Protein AF-A0A445L293-F1 (afdb_monomer)

Secondary structure (DSSP, 8-state):
-PPP-----EEEEEEEEEEPPSBTTBTTS--EEEEEEE--BTTTT-B---GGGT-EEEEEEEEEE-TTSSEEEEEE---S----SS-TT-GGGGT-GGGGSSB--EE-----SS-HHHHGGG--B-TTB-EE-

Organism: Glycine soja (NCBI:txid3848)

Solvent-accessible surface area (backbone atoms only — not comparable to full-atom values): 8103 Å² total; per-residue (Å²): 136,82,74,79,77,74,84,68,26,27,38,45,30,41,35,34,53,43,74,52,70,76,42,93,94,26,78,79,65,74,52,61,48,80,46,77,42,76,37,53,25,19,61,68,27,57,36,67,82,37,80,91,31,63,44,33,40,34,44,27,40,76,82,50,58,44,99,85,71,45,61,38,65,48,76,51,77,76,75,95,80,78,70,68,96,62,62,94,80,41,74,64,47,78,79,46,44,60,55,79,37,78,40,48,38,42,64,62,69,100,76,83,76,85,56,66,71,59,60,33,74,69,46,48,70,32,66,71,31,54,66,44,113

Nearest PDB structures (foldseek):
  6l9c-assembly1_X  TM=9.383E-01  e=2.549E-09  Arthrobacter globiformis
  2yx9-assembly1_B  TM=9.301E-01  e=5.616E-09  Arthrobacter globiformis
  2cwt-assembly1_B  TM=9.308E-01  e=6.652E-09  Arthrobacter globiformis
  3kii-assembly1_B  TM=9.133E-01  e=4.482E-09  Arthrobacter globiformis
  7wno-assembly1_X  TM=9.256E-01  e=3.229E-08  Arthrobacter globiformis

Sequence (133 aa):
MFGAEAMVDYFVVEVNIKVEEPGEKNVHNNAFYAEETLLRSELEAMRDCNSLTARHWVVRNTRTCNRTGQLTSYKLVHGSNCLPLAGSEAKFLRRAAFLKHNFWVTTYSRRVGEGLATWVKQNRCLEEINVVL

Structure (mmCIF, N/CA/C/O backbone):
data_AF-A0A445L293-F1
#
_entry.id   AF-A0A445L293-F1
#
loop_
_atom_site.group_PDB
_atom_site.id
_atom_site.type_symbol
_atom_site.label_atom_id
_atom_site.label_alt_id
_atom_site.label_comp_id
_atom_site.label_asym_id
_atom_site.label_entity_id
_atom_site.label_seq_id
_atom_site.pdbx_PDB_ins_code
_atom_site.Cartn_x
_atom_site.Cartn_y
_atom_site.Cartn_z
_atom_site.occupancy
_atom_site.B_iso_or_equiv
_atom_site.auth_seq_id
_atom_site.auth_comp_id
_atom_site.auth_asym_id
_atom_site.auth_atom_id
_atom_site.pdbx_PDB_model_num
ATOM 1 N N . MET A 1 1 ? -29.980 -14.752 21.578 1.00 34.16 1 MET A N 1
ATOM 2 C CA . MET A 1 1 ? -29.284 -13.507 21.959 1.00 34.16 1 MET A CA 1
ATOM 3 C C . MET A 1 1 ? -27.975 -13.490 21.178 1.00 34.16 1 MET A C 1
ATOM 5 O O . MET A 1 1 ? -26.965 -13.965 21.672 1.00 34.16 1 MET A O 1
ATOM 9 N N . PHE A 1 2 ? -28.039 -13.125 19.893 1.00 33.12 2 PHE A N 1
ATOM 10 C CA . PHE A 1 2 ? -26.865 -13.088 19.017 1.00 33.12 2 PHE A CA 1
ATOM 11 C C . PHE A 1 2 ? -26.088 -11.817 19.345 1.00 33.12 2 PHE A C 1
ATOM 13 O O . PHE A 1 2 ? -26.654 -10.726 19.302 1.00 33.12 2 PHE A O 1
ATOM 20 N N . GLY A 1 3 ? -24.845 -11.998 19.789 1.00 36.72 3 GLY A N 1
ATOM 21 C CA . GLY A 1 3 ? -23.960 -10.915 20.186 1.00 36.72 3 GLY A CA 1
ATOM 22 C C . GLY A 1 3 ? -23.775 -9.931 19.041 1.00 36.72 3 GLY A C 1
ATOM 23 O O . GLY A 1 3 ? -23.676 -10.330 17.883 1.00 36.72 3 GLY A O 1
ATOM 24 N N . ALA A 1 4 ? -23.751 -8.647 19.386 1.00 38.03 4 ALA A N 1
ATOM 25 C CA . ALA A 1 4 ? -23.280 -7.607 18.497 1.00 38.03 4 ALA A CA 1
ATOM 26 C C . ALA A 1 4 ? -21.923 -8.043 17.927 1.00 38.03 4 ALA A C 1
ATOM 28 O O . ALA A 1 4 ? -20.976 -8.239 18.692 1.00 38.03 4 ALA A O 1
ATOM 29 N N . GLU A 1 5 ? -21.835 -8.236 16.609 1.00 46.44 5 GLU A N 1
ATOM 30 C CA . GLU A 1 5 ? -20.545 -8.233 15.929 1.00 46.44 5 GLU A CA 1
ATOM 31 C C . GLU A 1 5 ? -19.882 -6.914 16.324 1.00 46.44 5 GLU A C 1
ATOM 33 O O . GLU A 1 5 ? -20.359 -5.835 15.968 1.00 46.44 5 GLU A O 1
ATOM 38 N N . ALA A 1 6 ? -18.845 -6.983 17.159 1.00 48.88 6 ALA A N 1
ATOM 39 C CA . ALA A 1 6 ? -18.012 -5.826 17.411 1.00 48.88 6 ALA A CA 1
ATOM 40 C C . ALA A 1 6 ? -17.510 -5.380 16.039 1.00 48.88 6 ALA A C 1
ATOM 42 O O . ALA A 1 6 ? -16.844 -6.151 15.355 1.00 48.88 6 ALA A O 1
ATOM 43 N N . MET A 1 7 ? -17.908 -4.185 15.613 1.00 55.69 7 MET A N 1
ATOM 44 C CA . MET A 1 7 ? -17.466 -3.586 14.362 1.00 55.69 7 MET A CA 1
ATOM 45 C C . MET A 1 7 ? -15.938 -3.507 14.430 1.00 55.69 7 MET A C 1
ATOM 47 O O . MET A 1 7 ? -15.391 -2.727 15.212 1.00 55.69 7 MET A O 1
ATOM 51 N N . VAL A 1 8 ? -15.255 -4.434 13.751 1.00 65.44 8 VAL A N 1
ATOM 52 C CA . VAL A 1 8 ? -13.797 -4.463 13.734 1.00 65.44 8 VAL A CA 1
ATOM 53 C C . VAL A 1 8 ? -13.367 -3.536 12.620 1.00 65.44 8 VAL A C 1
ATOM 55 O O . VAL A 1 8 ? -13.429 -3.870 11.442 1.00 65.44 8 VAL A O 1
ATOM 58 N N . ASP A 1 9 ? -12.970 -2.346 13.027 1.00 85.81 9 ASP A N 1
ATOM 59 C CA . ASP A 1 9 ? -12.496 -1.321 12.124 1.00 85.81 9 ASP A CA 1
ATOM 60 C C . ASP A 1 9 ? -10.997 -1.520 11.894 1.00 85.81 9 ASP A C 1
ATOM 62 O O . ASP A 1 9 ? -10.246 -1.819 12.837 1.00 85.81 9 ASP A O 1
ATOM 66 N N . TYR A 1 10 ? -10.557 -1.363 10.647 1.00 92.38 10 TYR A N 1
ATOM 67 C CA . TYR A 1 10 ? -9.170 -1.576 10.254 1.00 92.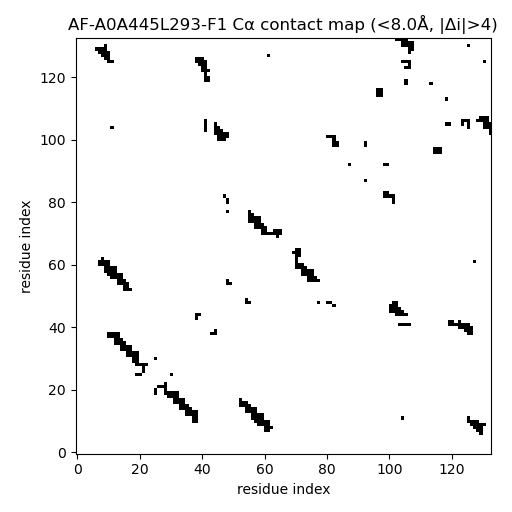38 10 TYR A CA 1
ATOM 68 C C . TYR A 1 10 ? -8.576 -0.346 9.570 1.00 92.38 10 TYR A C 1
ATOM 70 O O . TYR A 1 10 ? -9.280 0.462 8.969 1.00 92.38 10 TYR A O 1
ATOM 78 N N . PHE A 1 11 ? -7.250 -0.262 9.621 1.00 93.62 11 PHE A N 1
ATOM 79 C CA . PHE A 1 11 ? -6.437 0.617 8.791 1.00 93.62 11 PHE A CA 1
ATOM 80 C C . PHE A 1 11 ? -5.574 -0.208 7.851 1.00 93.62 11 PHE A C 1
ATOM 82 O O . PHE A 1 11 ? -5.067 -1.264 8.242 1.00 93.62 11 PHE A O 1
ATOM 89 N N . VAL A 1 12 ? -5.325 0.313 6.652 1.00 96.88 12 VAL A N 1
ATOM 90 C CA . VAL A 1 12 ? -4.298 -0.231 5.764 1.00 96.88 12 VAL A CA 1
ATOM 91 C C . VAL A 1 12 ? -3.155 0.762 5.657 1.00 96.88 12 VAL A C 1
ATOM 93 O O . VAL A 1 12 ? -3.339 1.921 5.293 1.00 96.88 12 VAL A O 1
ATOM 96 N N . VAL A 1 13 ? -1.962 0.291 5.994 1.00 97.69 13 VAL A N 1
ATOM 97 C CA . VAL A 1 13 ? -0.742 1.089 6.027 1.00 97.69 13 VAL A CA 1
ATOM 98 C C . VAL A 1 13 ? 0.228 0.532 5.001 1.00 97.69 13 VAL A C 1
ATOM 100 O O . VAL A 1 13 ? 0.601 -0.637 5.069 1.00 97.69 13 VAL A O 1
ATOM 103 N N . GLU A 1 14 ? 0.631 1.361 4.044 1.00 98.38 14 GLU A N 1
ATOM 104 C CA . GLU A 1 14 ? 1.766 1.072 3.174 1.00 98.38 14 GLU A CA 1
ATOM 105 C C . GLU A 1 14 ? 3.058 1.369 3.934 1.00 98.38 14 GLU A C 1
ATOM 107 O O . GLU A 1 14 ? 3.212 2.438 4.519 1.00 98.38 14 GLU A O 1
ATOM 112 N N . VAL A 1 15 ? 3.991 0.427 3.916 1.00 98.56 15 VAL A N 1
ATOM 113 C CA . VAL A 1 15 ? 5.304 0.578 4.533 1.00 98.56 15 VAL A CA 1
ATOM 114 C C . VAL A 1 15 ? 6.358 0.502 3.440 1.00 98.56 15 VAL A C 1
ATOM 116 O O . VAL A 1 15 ? 6.418 -0.484 2.705 1.00 98.56 15 VAL A O 1
ATOM 119 N N . ASN A 1 16 ? 7.194 1.533 3.348 1.00 98.50 16 ASN A N 1
ATOM 120 C CA . ASN A 1 16 ? 8.376 1.576 2.490 1.00 98.50 16 ASN A CA 1
ATOM 121 C C . ASN A 1 16 ? 9.629 1.684 3.367 1.00 98.50 16 ASN A C 1
ATOM 123 O O . ASN A 1 16 ? 9.594 2.277 4.439 1.00 98.50 16 ASN A O 1
ATOM 127 N N . ILE A 1 17 ? 10.748 1.133 2.913 1.00 98.12 17 ILE A N 1
ATOM 128 C CA . ILE A 1 17 ? 12.050 1.337 3.548 1.00 98.12 17 ILE A CA 1
ATOM 129 C C . ILE A 1 17 ? 12.728 2.548 2.911 1.00 98.12 17 ILE A C 1
ATOM 131 O O . ILE A 1 17 ? 12.837 2.624 1.685 1.00 98.12 17 ILE A O 1
ATOM 135 N N . LYS A 1 18 ? 13.188 3.479 3.749 1.00 97.69 18 LYS A N 1
ATOM 136 C CA . LYS A 1 18 ? 13.950 4.665 3.357 1.00 97.69 18 LYS A CA 1
ATOM 137 C C . LYS A 1 18 ? 15.340 4.633 3.967 1.00 97.69 18 LYS A C 1
ATOM 139 O O . LYS A 1 18 ? 15.491 4.333 5.147 1.00 97.69 18 LYS A O 1
ATOM 144 N N . VAL A 1 19 ? 16.341 4.945 3.153 1.00 97.00 19 VAL A N 1
ATOM 145 C CA . VAL A 1 19 ? 17.709 5.181 3.621 1.00 97.00 19 VAL A CA 1
ATOM 146 C C . VAL A 1 19 ? 17.758 6.584 4.220 1.00 97.00 19 VAL A C 1
ATOM 148 O O . VAL A 1 19 ? 17.198 7.510 3.639 1.00 97.00 19 VAL A O 1
ATOM 151 N N . GLU A 1 20 ? 18.362 6.720 5.397 1.00 96.94 20 GLU A N 1
ATOM 152 C CA . GLU A 1 20 ? 18.546 8.021 6.041 1.00 96.94 20 GLU A CA 1
ATOM 153 C C . GLU A 1 20 ? 19.622 8.822 5.305 1.00 96.94 20 GLU A C 1
ATOM 155 O O . GLU A 1 20 ? 20.624 8.261 4.850 1.00 96.94 20 GLU A O 1
ATOM 160 N N . GLU A 1 21 ? 19.437 10.135 5.218 1.00 95.94 21 GLU A N 1
ATOM 161 C CA . GLU A 1 21 ? 20.400 10.999 4.542 1.00 95.94 21 GLU A CA 1
ATOM 162 C C . GLU A 1 21 ? 21.744 11.026 5.299 1.00 95.94 21 GLU A C 1
ATOM 164 O O . GLU A 1 21 ? 21.787 10.853 6.525 1.00 95.94 21 GLU A O 1
ATOM 169 N N . PRO A 1 22 ? 22.872 11.243 4.603 1.00 96.12 22 PRO A N 1
ATOM 170 C CA . PRO A 1 22 ? 24.157 11.467 5.252 1.00 96.12 22 PRO A CA 1
ATOM 171 C C . PRO A 1 22 ? 24.120 12.665 6.207 1.00 96.12 22 PRO A C 1
ATOM 173 O O . PRO A 1 22 ? 23.536 13.705 5.903 1.00 96.12 22 PRO A O 1
ATOM 176 N N . GLY A 1 23 ? 24.804 12.567 7.348 1.00 94.50 23 GLY A N 1
ATOM 177 C CA . GLY A 1 23 ? 24.940 13.701 8.263 1.00 94.50 23 GLY A CA 1
ATOM 178 C C . GLY A 1 23 ? 25.424 13.316 9.652 1.00 94.50 23 GLY A C 1
ATOM 179 O O . GLY A 1 23 ? 25.722 12.157 9.925 1.00 94.50 23 GLY A O 1
ATOM 180 N N . GLU A 1 24 ? 25.457 14.284 10.569 1.00 95.12 24 GLU A N 1
ATOM 181 C CA . GLU A 1 24 ? 25.917 14.070 11.952 1.00 95.12 24 GLU A CA 1
ATOM 182 C C . GLU A 1 24 ? 25.114 12.992 12.700 1.00 95.12 24 GLU A C 1
ATOM 184 O O . GLU A 1 24 ? 25.636 12.330 13.591 1.00 95.12 24 GLU A O 1
ATOM 189 N N . LYS A 1 25 ? 23.848 12.778 12.316 1.00 91.62 25 LYS A N 1
ATOM 190 C CA . LYS A 1 25 ? 22.974 11.732 12.876 1.00 91.62 25 LYS A CA 1
ATOM 191 C C . LYS A 1 25 ? 23.112 10.370 12.179 1.00 91.62 25 LYS A C 1
ATOM 193 O O . LYS A 1 25 ? 22.566 9.388 12.669 1.00 91.62 25 LYS A O 1
ATOM 198 N N . ASN A 1 26 ? 23.848 10.305 11.069 1.00 96.38 26 ASN A N 1
ATOM 199 C CA . ASN A 1 26 ? 24.091 9.110 10.258 1.00 96.38 26 ASN A CA 1
ATOM 200 C C . ASN A 1 26 ? 25.546 9.105 9.752 1.00 96.38 26 ASN A C 1
ATOM 202 O O . ASN A 1 26 ? 25.814 9.011 8.557 1.00 96.38 26 ASN A O 1
ATOM 206 N N . VAL A 1 27 ? 26.507 9.237 10.675 1.00 95.75 27 VAL A N 1
ATOM 207 C CA . VAL A 1 27 ? 27.942 9.409 10.359 1.00 95.75 27 VAL A CA 1
ATOM 208 C C . VAL A 1 27 ? 28.496 8.269 9.494 1.00 95.75 27 VAL A C 1
ATOM 210 O O . VAL A 1 27 ? 29.428 8.461 8.717 1.00 95.75 27 VAL A O 1
ATOM 213 N N . HIS A 1 28 ? 27.916 7.076 9.617 1.00 96.25 28 HIS A N 1
ATOM 214 C CA . HIS A 1 28 ? 28.356 5.875 8.912 1.00 96.25 28 HIS A CA 1
ATOM 215 C C . HIS A 1 28 ? 27.553 5.563 7.640 1.00 96.25 28 HIS A C 1
ATOM 217 O O . HIS A 1 28 ? 27.840 4.555 6.997 1.00 96.25 28 HIS A O 1
ATOM 223 N N . ASN A 1 29 ? 26.579 6.401 7.259 1.00 95.69 29 ASN A N 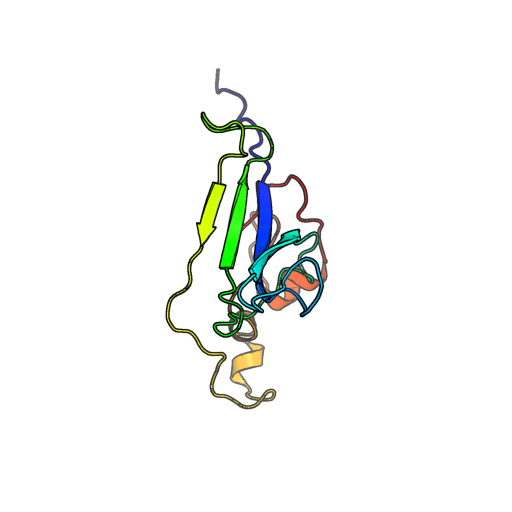1
ATOM 224 C CA . ASN A 1 29 ? 25.747 6.238 6.057 1.00 95.69 29 ASN A CA 1
ATOM 225 C C . ASN A 1 29 ? 25.094 4.850 5.924 1.00 95.69 29 ASN A C 1
ATOM 227 O O . ASN A 1 29 ? 24.949 4.319 4.824 1.00 95.69 29 ASN A O 1
ATOM 231 N N . ASN A 1 30 ? 24.732 4.236 7.047 1.00 96.44 30 ASN A N 1
ATOM 232 C CA . ASN A 1 30 ? 24.171 2.886 7.100 1.00 96.44 30 ASN A CA 1
ATOM 233 C C . ASN A 1 30 ? 22.795 2.833 7.778 1.00 96.44 30 ASN A C 1
ATOM 235 O O . ASN A 1 30 ? 22.214 1.752 7.884 1.00 96.44 30 ASN A O 1
ATOM 239 N N . ALA A 1 31 ? 22.272 3.971 8.239 1.00 97.38 31 ALA A N 1
ATOM 240 C CA . ALA A 1 31 ? 20.940 4.042 8.813 1.00 97.38 31 ALA A CA 1
ATOM 241 C C . ALA A 1 31 ? 19.851 3.991 7.728 1.00 97.38 31 ALA A C 1
ATOM 243 O O . ALA A 1 31 ? 19.957 4.591 6.658 1.00 97.38 31 ALA A O 1
ATOM 244 N N . PHE A 1 32 ? 18.776 3.273 8.035 1.00 97.50 32 PHE A N 1
ATOM 245 C CA . PHE A 1 32 ? 17.539 3.236 7.265 1.00 97.50 32 PHE A CA 1
ATOM 246 C C . PHE A 1 32 ? 16.369 3.013 8.226 1.00 97.50 32 PHE A C 1
ATOM 248 O O . PHE A 1 32 ? 16.553 2.514 9.340 1.00 97.50 32 PHE A O 1
ATOM 255 N N . TYR A 1 33 ? 15.162 3.366 7.804 1.00 97.56 33 TYR A N 1
ATOM 256 C CA . TYR A 1 33 ? 13.958 3.226 8.614 1.00 97.56 33 TYR A CA 1
ATOM 257 C C . TYR A 1 33 ? 12.746 2.838 7.769 1.00 97.56 33 TYR A C 1
ATOM 259 O O . TYR A 1 33 ? 12.736 2.956 6.543 1.00 97.56 33 TYR A O 1
ATOM 267 N N . ALA A 1 34 ? 11.718 2.335 8.449 1.00 97.81 34 ALA A N 1
ATOM 268 C CA . ALA A 1 34 ? 10.415 2.101 7.852 1.00 97.81 34 ALA A CA 1
ATOM 269 C C . ALA A 1 34 ? 9.619 3.409 7.861 1.00 97.81 34 ALA A C 1
ATOM 271 O O . ALA A 1 34 ? 9.386 3.992 8.918 1.00 97.81 34 ALA A O 1
ATOM 272 N N . GLU A 1 35 ? 9.201 3.858 6.686 1.00 98.19 35 GLU A N 1
ATOM 273 C CA . GLU A 1 35 ? 8.249 4.945 6.522 1.00 98.19 35 GLU A CA 1
ATOM 274 C C . GLU A 1 35 ? 6.857 4.368 6.285 1.00 98.19 35 GLU A C 1
ATOM 276 O O . GLU A 1 35 ? 6.636 3.577 5.364 1.00 98.19 35 GLU A O 1
ATOM 281 N N . GLU A 1 36 ? 5.915 4.793 7.117 1.0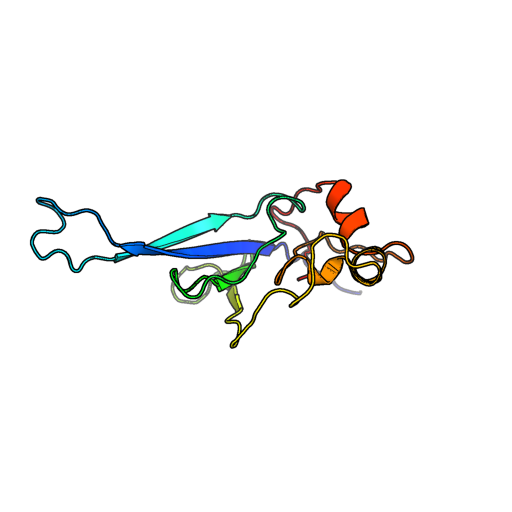0 97.81 36 GLU A N 1
ATOM 282 C CA . GLU A 1 36 ? 4.531 4.354 7.065 1.00 97.81 36 GLU A CA 1
ATOM 283 C C . GLU A 1 36 ? 3.645 5.424 6.434 1.00 97.81 36 GLU A C 1
ATOM 285 O O . GLU A 1 36 ? 3.696 6.596 6.797 1.00 97.81 36 GLU A O 1
ATOM 290 N N . THR A 1 37 ? 2.792 5.009 5.506 1.00 97.94 37 THR A N 1
ATOM 291 C CA . THR A 1 37 ? 1.768 5.847 4.884 1.00 97.94 37 THR A CA 1
ATOM 292 C C . THR A 1 37 ? 0.408 5.202 5.099 1.00 97.94 37 THR A C 1
ATOM 294 O O . THR A 1 37 ? 0.147 4.101 4.613 1.00 97.94 37 THR A O 1
ATOM 297 N N . LEU A 1 38 ? -0.475 5.884 5.827 1.00 97.12 38 LEU A N 1
ATOM 298 C CA . LEU A 1 38 ? -1.870 5.470 5.956 1.00 97.12 38 LEU A CA 1
ATOM 299 C C . LEU A 1 38 ? -2.590 5.687 4.620 1.00 97.12 38 LEU A C 1
ATOM 301 O O . LEU A 1 38 ? -2.559 6.792 4.085 1.00 97.12 38 LEU A O 1
ATOM 305 N N . LEU A 1 39 ? -3.242 4.647 4.102 1.00 97.62 39 LEU A N 1
ATOM 306 C CA . LEU A 1 39 ? -4.068 4.734 2.899 1.00 97.62 39 LEU A CA 1
ATOM 307 C C . LEU A 1 39 ? -5.474 5.181 3.306 1.00 97.62 39 LEU A C 1
ATOM 309 O O . LEU A 1 39 ? -6.231 4.394 3.873 1.00 97.62 39 LEU A O 1
ATOM 313 N N . ARG A 1 40 ? -5.813 6.450 3.059 1.00 96.62 40 ARG A N 1
ATOM 314 C CA . ARG A 1 40 ? -7.035 7.073 3.596 1.00 96.62 40 ARG A CA 1
ATOM 315 C C . ARG A 1 40 ? -8.241 6.910 2.687 1.00 96.62 40 ARG A C 1
ATOM 317 O O . ARG A 1 40 ? -9.376 7.032 3.143 1.00 96.62 40 ARG A O 1
ATOM 324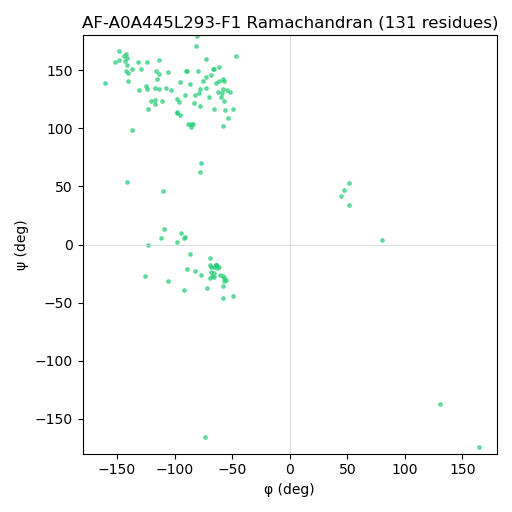 N N . SER A 1 41 ? -8.019 6.643 1.403 1.00 97.25 41 SER A N 1
ATOM 325 C CA . SER A 1 41 ? -9.084 6.585 0.405 1.00 97.25 41 SER A CA 1
ATOM 326 C C . SER A 1 41 ? -8.866 5.501 -0.647 1.00 97.25 41 SER A C 1
ATOM 328 O O . SER A 1 41 ? -7.745 5.051 -0.880 1.00 97.25 41 SER A O 1
ATOM 330 N N . GLU A 1 42 ? -9.949 5.076 -1.301 1.00 96.81 42 GLU A N 1
ATOM 331 C CA . GLU A 1 42 ? -9.897 4.035 -2.338 1.00 96.81 42 GLU A CA 1
ATOM 332 C C . GLU A 1 42 ? -8.958 4.395 -3.503 1.00 96.81 42 GLU A C 1
ATOM 334 O O . GLU A 1 42 ? -8.272 3.514 -4.018 1.00 96.81 42 GLU A O 1
ATOM 339 N N . LEU A 1 43 ? -8.879 5.673 -3.901 1.00 96.94 43 LEU A N 1
ATOM 340 C CA . LEU A 1 43 ? -7.952 6.103 -4.956 1.00 96.94 43 LEU A CA 1
ATOM 341 C C . LEU A 1 43 ? -6.497 6.085 -4.487 1.00 96.94 43 LEU A C 1
ATOM 343 O O . LEU A 1 43 ? -5.615 5.700 -5.251 1.00 96.94 43 LEU A O 1
ATOM 347 N N . GLU A 1 44 ? -6.238 6.462 -3.233 1.00 97.25 44 GLU A N 1
ATOM 348 C CA . GLU A 1 44 ? -4.903 6.337 -2.645 1.00 97.25 44 GLU A CA 1
ATOM 349 C C . GLU A 1 44 ? -4.475 4.884 -2.485 1.00 97.25 44 GLU A C 1
ATOM 351 O O . GLU A 1 44 ? -3.280 4.621 -2.409 1.00 97.25 44 GLU A O 1
ATOM 356 N N . ALA A 1 45 ? -5.416 3.950 -2.395 1.00 97.00 45 ALA A N 1
ATOM 357 C CA . ALA A 1 45 ? -5.140 2.555 -2.098 1.00 97.00 45 ALA A CA 1
ATOM 358 C C . ALA A 1 45 ? -4.985 1.658 -3.334 1.00 97.00 45 ALA A C 1
ATOM 360 O O . ALA A 1 45 ? -4.888 0.441 -3.195 1.00 97.00 45 ALA A O 1
ATOM 361 N N . MET A 1 46 ? -4.918 2.243 -4.532 1.00 97.50 46 MET A N 1
ATOM 362 C CA . MET A 1 46 ? -4.474 1.550 -5.742 1.00 97.50 46 MET A CA 1
ATOM 363 C C . MET A 1 46 ? -2.943 1.589 -5.787 1.00 97.50 46 MET A C 1
ATOM 365 O O . MET A 1 46 ? -2.351 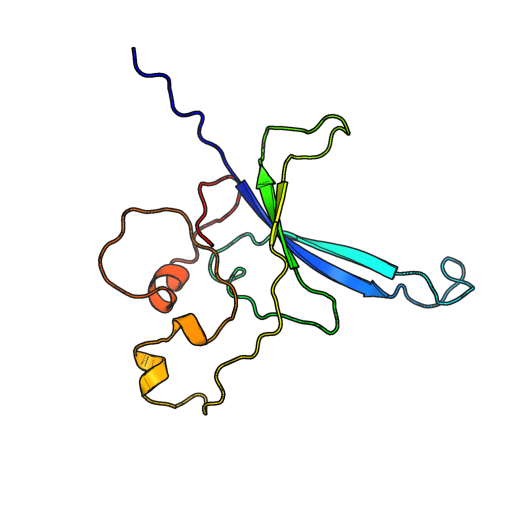2.638 -6.049 1.00 97.50 46 MET A O 1
ATOM 369 N N . ARG A 1 47 ? -2.282 0.475 -5.470 1.00 97.69 47 ARG A N 1
ATOM 370 C CA . ARG A 1 47 ? -0.826 0.439 -5.291 1.00 97.69 47 ARG A CA 1
ATOM 371 C C . ARG A 1 47 ? -0.161 -0.657 -6.096 1.00 97.69 47 ARG A C 1
ATOM 373 O O . ARG A 1 47 ? -0.699 -1.741 -6.309 1.00 97.69 47 ARG A O 1
ATOM 380 N N . ASP A 1 48 ? 1.079 -0.369 -6.455 1.00 97.25 48 ASP A N 1
ATOM 381 C CA . ASP A 1 48 ? 1.967 -1.313 -7.114 1.00 97.25 48 ASP A CA 1
ATOM 382 C C . ASP A 1 48 ? 3.018 -1.808 -6.129 1.00 97.25 48 ASP A C 1
ATOM 384 O O . ASP A 1 48 ? 3.444 -1.082 -5.219 1.00 97.25 48 ASP A O 1
ATOM 388 N N . CYS A 1 49 ? 3.442 -3.053 -6.327 1.00 97.06 49 CYS A N 1
ATOM 389 C CA . CYS A 1 49 ? 4.572 -3.619 -5.608 1.00 97.06 49 CYS A CA 1
ATOM 390 C C . CYS A 1 49 ? 5.838 -2.814 -5.933 1.00 97.06 49 CYS A C 1
ATOM 392 O O . CYS A 1 49 ? 6.057 -2.427 -7.080 1.00 97.06 49 CYS A O 1
ATOM 394 N N . ASN A 1 50 ? 6.701 -2.588 -4.941 1.00 96.19 50 ASN A N 1
ATOM 395 C CA . ASN A 1 50 ? 7.995 -1.945 -5.163 1.00 96.19 50 ASN A CA 1
ATOM 396 C C . ASN A 1 50 ? 9.091 -2.666 -4.378 1.00 96.19 50 ASN A C 1
ATOM 398 O O . ASN A 1 50 ? 9.290 -2.434 -3.185 1.00 96.19 50 ASN A O 1
ATOM 402 N N . SER A 1 51 ? 9.824 -3.539 -5.068 1.00 94.31 51 SER A N 1
ATOM 403 C CA . SER A 1 51 ? 10.928 -4.292 -4.470 1.00 94.31 51 SER A CA 1
ATOM 404 C C . SER A 1 51 ? 12.124 -3.414 -4.094 1.00 94.31 51 SER A C 1
ATOM 406 O O . SER A 1 51 ? 12.866 -3.796 -3.196 1.00 94.31 51 SER A O 1
ATOM 408 N N . LEU A 1 52 ? 12.300 -2.240 -4.718 1.00 95.12 52 LEU A N 1
ATOM 409 C CA . LEU A 1 52 ? 13.412 -1.330 -4.409 1.00 95.12 52 LEU A CA 1
ATOM 410 C C . LEU A 1 52 ? 13.270 -0.688 -3.026 1.00 95.12 52 LEU A C 1
ATOM 412 O O . LEU A 1 52 ? 14.270 -0.386 -2.387 1.00 95.12 52 LEU A O 1
ATOM 416 N N . THR A 1 53 ? 12.035 -0.508 -2.554 1.00 96.88 53 THR A N 1
ATOM 417 C CA . THR A 1 53 ? 11.734 0.037 -1.221 1.00 96.88 53 THR A CA 1
ATOM 418 C C . THR A 1 53 ? 11.181 -1.023 -0.271 1.00 96.88 53 THR A C 1
ATOM 420 O O . THR A 1 53 ? 10.624 -0.676 0.768 1.00 96.88 53 THR A O 1
ATOM 423 N N . ALA A 1 54 ? 11.294 -2.312 -0.626 1.00 96.56 54 ALA A N 1
ATOM 424 C CA . ALA A 1 54 ? 10.702 -3.435 0.107 1.00 96.56 54 ALA A CA 1
ATOM 425 C C . ALA A 1 54 ? 9.244 -3.165 0.538 1.00 96.56 54 ALA A C 1
ATOM 427 O O . ALA A 1 54 ? 8.845 -3.450 1.677 1.00 96.56 54 ALA A O 1
ATOM 428 N N . ARG A 1 55 ? 8.466 -2.561 -0.372 1.00 98.00 55 ARG A N 1
ATOM 429 C CA . ARG A 1 55 ? 7.101 -2.123 -0.096 1.00 98.00 55 ARG A CA 1
ATOM 430 C C . ARG A 1 55 ? 6.245 -3.298 0.350 1.00 98.00 55 ARG A C 1
ATOM 432 O O . ARG A 1 55 ? 6.240 -4.350 -0.276 1.00 98.00 55 ARG A O 1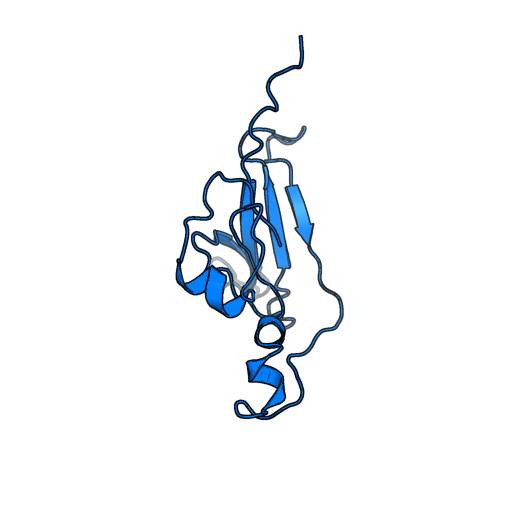
ATOM 439 N N . HIS A 1 56 ? 5.490 -3.095 1.417 1.00 98.06 56 HIS A N 1
ATOM 440 C CA . HIS A 1 56 ? 4.500 -4.052 1.892 1.00 98.06 56 HIS A CA 1
ATOM 441 C C . HIS A 1 56 ? 3.331 -3.322 2.539 1.00 98.06 56 HIS A C 1
ATOM 443 O O . HIS A 1 56 ? 3.424 -2.135 2.853 1.00 98.06 56 HIS A O 1
ATOM 449 N N . TRP A 1 57 ? 2.235 -4.041 2.760 1.00 98.31 57 TRP A N 1
ATOM 450 C CA . TRP A 1 57 ? 1.046 -3.475 3.389 1.00 98.31 57 TRP A CA 1
ATOM 451 C C . TRP A 1 57 ? 0.779 -4.147 4.726 1.00 98.31 57 TRP A C 1
ATOM 453 O O . TRP A 1 57 ? 0.992 -5.348 4.898 1.00 98.31 57 TRP A O 1
ATOM 463 N N . VAL A 1 58 ? 0.330 -3.359 5.692 1.00 97.56 58 VAL A N 1
ATOM 464 C CA . VAL A 1 58 ? -0.032 -3.820 7.026 1.00 97.56 58 VAL A CA 1
ATOM 465 C C . VAL A 1 58 ? -1.491 -3.474 7.271 1.00 97.56 58 VAL A C 1
ATOM 467 O O . VAL A 1 58 ? -1.878 -2.310 7.206 1.00 97.56 58 VAL A O 1
ATOM 470 N N . VAL A 1 59 ? -2.288 -4.490 7.581 1.00 96.19 59 VAL A N 1
ATOM 471 C CA . VAL A 1 59 ? -3.689 -4.342 7.979 1.00 96.19 59 VAL A CA 1
ATOM 472 C C . VAL A 1 59 ? -3.725 -4.323 9.496 1.00 96.19 59 VAL A C 1
ATOM 474 O O . VAL A 1 59 ? -3.395 -5.325 10.136 1.00 96.19 59 VAL A O 1
ATOM 477 N N . ARG A 1 60 ? -4.065 -3.177 10.083 1.00 94.69 60 ARG A N 1
ATOM 478 C CA . ARG A 1 60 ? -4.052 -2.963 11.534 1.00 94.69 60 ARG A CA 1
ATOM 479 C C . ARG A 1 60 ? -5.459 -2.892 12.079 1.00 94.69 60 ARG A C 1
ATOM 481 O O . ARG A 1 60 ? -6.294 -2.194 11.521 1.00 94.69 60 ARG A O 1
ATOM 488 N N . ASN A 1 61 ? -5.695 -3.578 13.188 1.00 92.31 61 ASN A N 1
ATOM 489 C CA . ASN A 1 61 ? -6.878 -3.355 14.006 1.00 92.31 61 ASN A CA 1
ATOM 490 C C . ASN A 1 61 ? -6.786 -1.968 14.665 1.00 92.31 61 ASN A C 1
ATOM 492 O O . ASN A 1 61 ? -5.695 -1.531 15.021 1.00 92.31 61 ASN A O 1
ATOM 496 N N . THR A 1 62 ? -7.915 -1.290 14.837 1.00 88.69 62 THR A N 1
ATOM 497 C CA . THR A 1 62 ? -8.010 0.055 15.435 1.00 88.69 62 THR A CA 1
ATOM 498 C C . THR A 1 62 ? -8.023 0.069 16.967 1.00 88.69 62 THR A C 1
ATOM 500 O O . THR A 1 62 ? -7.688 1.083 17.572 1.00 88.69 62 THR A O 1
ATOM 503 N N . ARG A 1 63 ? -8.408 -1.035 17.621 1.00 87.75 63 ARG A N 1
ATOM 504 C CA . ARG A 1 63 ? -8.727 -1.072 19.064 1.00 87.75 63 ARG A CA 1
ATOM 505 C C . ARG A 1 63 ? -7.950 -2.121 19.852 1.00 87.75 63 ARG A C 1
ATOM 507 O O . ARG A 1 63 ? -7.766 -1.972 21.057 1.00 87.75 63 ARG A O 1
ATOM 514 N N . THR A 1 64 ? -7.519 -3.206 19.213 1.00 90.06 64 THR A N 1
ATOM 515 C CA . THR A 1 64 ? -6.897 -4.336 19.916 1.00 90.06 64 THR A CA 1
ATOM 516 C C . THR A 1 64 ? -5.377 -4.261 19.861 1.00 90.06 64 THR A C 1
ATOM 518 O O . THR A 1 64 ? -4.776 -4.482 18.808 1.00 90.06 64 THR A O 1
ATOM 521 N N . CYS A 1 65 ? -4.742 -4.044 21.011 1.00 92.69 65 CYS A N 1
ATOM 522 C CA . CYS A 1 65 ? -3.290 -4.125 21.146 1.00 92.69 65 CYS A CA 1
ATOM 523 C C . CYS A 1 65 ? -2.812 -5.541 21.496 1.00 92.69 65 CYS A C 1
ATOM 525 O O . CYS A 1 65 ? -3.493 -6.304 22.180 1.00 92.69 65 CYS A O 1
ATOM 527 N N . ASN A 1 66 ? -1.608 -5.873 21.042 1.00 90.69 66 ASN A N 1
ATOM 528 C CA . ASN A 1 66 ? -0.875 -7.060 21.455 1.00 90.69 66 ASN A CA 1
ATOM 529 C C . ASN A 1 66 ? -0.173 -6.828 22.814 1.00 90.69 66 ASN A C 1
ATOM 531 O O . ASN A 1 66 ? -0.220 -5.742 23.396 1.00 90.69 66 ASN A O 1
ATOM 535 N N . ARG A 1 67 ? 0.538 -7.846 23.317 1.00 93.75 67 ARG A N 1
ATOM 536 C CA . ARG A 1 67 ? 1.257 -7.777 24.605 1.00 93.75 67 ARG A CA 1
ATOM 537 C C . ARG A 1 67 ? 2.360 -6.705 24.656 1.00 93.75 67 ARG A C 1
ATOM 539 O O . ARG A 1 67 ? 2.763 -6.327 25.748 1.00 93.75 67 ARG A O 1
ATOM 546 N N . THR A 1 68 ? 2.853 -6.225 23.513 1.00 93.88 68 THR A N 1
ATOM 547 C CA . THR A 1 68 ? 3.864 -5.154 23.445 1.00 93.88 68 THR A CA 1
ATOM 548 C C . THR A 1 68 ? 3.243 -3.758 23.338 1.00 93.88 68 THR A C 1
ATOM 550 O O . THR A 1 68 ? 3.969 -2.783 23.174 1.00 93.88 68 THR A O 1
ATOM 553 N N . GLY A 1 69 ? 1.913 -3.645 23.438 1.00 92.38 69 GLY A N 1
ATOM 554 C CA . GLY A 1 69 ? 1.187 -2.375 23.367 1.00 92.38 69 GLY A CA 1
ATOM 555 C C . GLY A 1 69 ? 0.971 -1.852 21.945 1.00 92.38 69 GLY A C 1
ATOM 556 O O . GLY A 1 69 ? 0.412 -0.773 21.778 1.00 92.38 69 GLY A O 1
ATOM 557 N N . GLN A 1 70 ? 1.376 -2.602 20.917 1.00 90.56 70 GLN A N 1
ATOM 558 C CA . GLN A 1 70 ? 1.177 -2.234 19.515 1.00 90.56 70 GLN A CA 1
ATOM 559 C C . GLN A 1 70 ? -0.155 -2.773 18.995 1.00 90.56 70 GLN A C 1
ATOM 561 O O . GLN A 1 70 ? -0.592 -3.851 19.398 1.00 90.56 70 GLN A O 1
ATOM 566 N N . LEU A 1 71 ? -0.777 -2.066 18.050 1.00 93.44 71 LEU A N 1
ATOM 567 C CA . LEU A 1 71 ? -1.998 -2.536 17.398 1.00 93.44 71 LEU A CA 1
ATOM 568 C C . LEU A 1 71 ? -1.766 -3.884 16.703 1.00 93.44 71 LEU A C 1
ATOM 570 O O . LEU A 1 71 ? -0.815 -4.071 15.937 1.00 93.44 71 LEU A O 1
ATOM 574 N N . THR A 1 72 ? -2.663 -4.830 16.973 1.00 94.44 72 THR A N 1
ATOM 575 C CA . THR A 1 72 ? -2.634 -6.160 16.364 1.00 94.44 72 THR A CA 1
ATOM 576 C C . THR A 1 72 ? -2.811 -6.016 14.863 1.00 94.44 72 THR A C 1
ATOM 578 O O . THR A 1 72 ? -3.702 -5.303 14.397 1.00 94.44 72 THR A O 1
ATOM 581 N N . SER A 1 73 ? -1.946 -6.669 14.094 1.00 94.88 73 SER A N 1
ATOM 582 C CA . SER A 1 73 ? -1.902 -6.463 12.655 1.00 94.88 73 SER A CA 1
ATOM 583 C C . SER A 1 73 ? -1.415 -7.681 11.890 1.00 94.88 73 SER A C 1
ATOM 585 O O . SER A 1 73 ? -0.715 -8.537 12.430 1.00 94.88 73 SER A O 1
ATOM 587 N N . TYR A 1 74 ? -1.787 -7.728 10.614 1.00 95.69 74 TYR A N 1
ATOM 588 C CA . TYR A 1 74 ? -1.283 -8.691 9.646 1.00 95.69 74 TYR A CA 1
ATOM 589 C C . TYR A 1 74 ? -0.465 -7.964 8.589 1.00 95.69 74 TYR A C 1
ATOM 591 O O . TYR A 1 74 ? -0.887 -6.939 8.055 1.00 95.69 74 TYR A O 1
ATOM 599 N N . LYS A 1 75 ? 0.710 -8.511 8.277 1.00 96.12 75 LYS A N 1
ATOM 600 C CA . LYS A 1 75 ? 1.570 -8.017 7.204 1.00 96.12 75 LYS A CA 1
ATOM 601 C C . LYS A 1 75 ? 1.322 -8.826 5.936 1.00 96.12 75 LYS A C 1
ATOM 603 O O . LYS A 1 75 ? 1.525 -10.037 5.936 1.00 96.12 75 LYS A O 1
ATOM 608 N N . LEU A 1 76 ? 0.955 -8.146 4.857 1.00 96.69 76 LEU A N 1
ATOM 609 C CA . LEU A 1 76 ? 0.915 -8.710 3.517 1.00 96.69 76 LEU A CA 1
ATOM 610 C C . LEU A 1 76 ? 2.284 -8.529 2.858 1.00 96.69 76 LEU A C 1
ATOM 612 O O . LEU A 1 76 ? 2.642 -7.432 2.427 1.00 96.69 76 LEU A O 1
ATOM 616 N N . VAL A 1 77 ? 3.049 -9.618 2.792 1.00 93.69 77 VAL A N 1
ATOM 617 C CA . VAL A 1 77 ? 4.311 -9.681 2.049 1.00 93.69 77 VAL A CA 1
ATOM 618 C C . VAL A 1 77 ? 4.025 -10.325 0.703 1.00 93.69 77 VAL A C 1
ATOM 620 O O . VAL A 1 77 ? 3.643 -11.492 0.636 1.00 93.69 77 VAL A O 1
ATOM 623 N N . HIS A 1 78 ? 4.179 -9.557 -0.368 1.00 92.38 78 HIS A N 1
ATOM 624 C CA . HIS A 1 78 ? 3.953 -10.066 -1.710 1.00 92.38 78 HIS A CA 1
ATOM 625 C C . HIS A 1 78 ? 5.160 -10.883 -2.200 1.00 92.38 78 HIS A C 1
ATOM 627 O O . HIS A 1 78 ? 6.308 -10.607 -1.850 1.00 92.38 78 HIS A O 1
ATOM 633 N N . GLY A 1 79 ? 4.903 -11.883 -3.045 1.00 92.19 79 GLY A N 1
ATOM 634 C CA . GLY A 1 79 ? 5.955 -12.587 -3.779 1.00 92.19 79 GLY A CA 1
ATOM 635 C C . GLY A 1 79 ? 6.532 -11.746 -4.923 1.00 92.19 79 GLY A C 1
ATOM 636 O O . GLY A 1 79 ? 6.279 -10.541 -5.030 1.00 92.19 79 GLY A O 1
ATOM 637 N N . SER A 1 80 ? 7.278 -12.401 -5.816 1.00 91.94 80 SER A N 1
ATOM 638 C CA . SER A 1 80 ? 7.673 -11.792 -7.090 1.00 91.94 80 SER A CA 1
ATOM 639 C C . SER A 1 80 ? 6.422 -11.429 -7.892 1.00 91.94 80 SER A C 1
ATOM 641 O O . SER A 1 80 ? 5.538 -12.265 -8.071 1.00 91.94 80 SER A O 1
ATOM 643 N N . ASN A 1 81 ? 6.335 -10.173 -8.325 1.00 92.44 81 ASN A N 1
ATOM 644 C CA . ASN A 1 81 ? 5.188 -9.634 -9.043 1.00 92.44 81 ASN A CA 1
ATOM 645 C C . ASN A 1 81 ? 5.654 -8.679 -10.142 1.00 92.44 81 ASN A C 1
ATOM 647 O O . ASN A 1 81 ? 6.719 -8.069 -10.048 1.00 92.44 81 ASN A O 1
ATOM 651 N N . CYS A 1 82 ? 4.826 -8.530 -11.167 1.00 92.31 82 CYS A N 1
ATOM 652 C CA . CYS A 1 82 ? 4.971 -7.516 -12.199 1.00 92.31 82 CYS A CA 1
ATOM 653 C C . CYS A 1 82 ? 3.592 -6.978 -12.587 1.00 92.31 82 CYS A C 1
ATOM 655 O O . CYS A 1 82 ? 2.561 -7.603 -12.323 1.00 92.31 82 CYS A O 1
ATOM 657 N N . LEU A 1 83 ? 3.572 -5.801 -13.204 1.00 94.94 83 LEU A N 1
ATOM 658 C CA . LEU A 1 83 ? 2.386 -5.332 -13.909 1.00 94.94 83 LEU A CA 1
ATOM 659 C C . LEU A 1 83 ? 2.206 -6.128 -15.213 1.00 94.94 83 LEU A C 1
ATOM 661 O O . LEU A 1 83 ? 3.169 -6.720 -15.714 1.00 94.94 83 LEU A O 1
ATOM 665 N N . PRO A 1 84 ? 0.992 -6.152 -15.789 1.00 94.50 84 PRO A N 1
ATOM 666 C CA . PRO A 1 84 ? 0.731 -6.835 -17.045 1.00 94.50 84 PRO A CA 1
ATOM 667 C C . PRO A 1 84 ? 1.709 -6.403 -18.128 1.00 94.50 84 PRO A C 1
ATOM 669 O O . PRO A 1 84 ? 1.886 -5.213 -18.384 1.00 94.50 84 PRO A O 1
ATOM 672 N N . LEU A 1 85 ? 2.288 -7.385 -18.814 1.00 95.00 85 LEU A N 1
ATOM 673 C CA . LEU A 1 85 ? 3.185 -7.164 -19.945 1.00 95.00 85 LEU A CA 1
ATOM 674 C C . LEU A 1 85 ? 2.374 -6.826 -21.205 1.00 95.00 85 LEU A C 1
ATOM 676 O O . LEU A 1 85 ? 2.338 -7.579 -22.175 1.00 95.00 85 LEU A O 1
ATOM 680 N N . ALA A 1 86 ? 1.651 -5.711 -21.153 1.00 94.50 86 ALA A N 1
ATOM 681 C CA . ALA A 1 86 ? 0.781 -5.232 -22.211 1.00 94.50 86 ALA A CA 1
ATOM 682 C C . ALA A 1 86 ? 0.848 -3.707 -22.314 1.00 94.50 86 ALA A C 1
ATOM 684 O O . ALA A 1 86 ? 1.036 -3.011 -21.319 1.00 94.50 86 ALA A O 1
ATOM 685 N N . GLY A 1 87 ? 0.650 -3.179 -23.525 1.00 94.44 87 GLY A N 1
ATOM 686 C CA . GLY A 1 87 ? 0.493 -1.738 -23.717 1.00 94.44 87 GLY A CA 1
ATOM 687 C C . GLY A 1 87 ? -0.735 -1.203 -22.973 1.00 94.44 87 GLY A C 1
ATOM 688 O O . GLY A 1 87 ? -1.722 -1.923 -22.799 1.00 94.44 87 GLY A O 1
ATOM 689 N N . SER A 1 88 ? -0.705 0.072 -22.581 1.00 90.12 88 SER A N 1
ATOM 690 C CA . SER A 1 88 ? -1.790 0.724 -21.825 1.00 90.12 88 SER A CA 1
ATOM 691 C C . SER A 1 88 ? -3.158 0.633 -22.515 1.00 90.12 88 SER A C 1
ATOM 693 O O . SER A 1 88 ? -4.186 0.528 -21.846 1.00 90.12 88 SER A O 1
ATOM 695 N N . GLU A 1 89 ? -3.159 0.598 -23.852 1.00 92.44 89 GLU A N 1
ATOM 696 C CA . GLU A 1 89 ? -4.353 0.524 -24.703 1.00 92.44 89 GLU A CA 1
ATOM 697 C C . GLU A 1 89 ? -4.789 -0.907 -25.052 1.00 92.44 89 GLU A C 1
ATOM 699 O O . GLU A 1 89 ? -5.707 -1.112 -25.856 1.00 92.44 89 GLU A O 1
ATOM 704 N N . ALA A 1 90 ? -4.148 -1.927 -24.471 1.00 95.56 90 ALA A N 1
ATOM 705 C CA . ALA A 1 90 ? -4.505 -3.313 -24.731 1.00 95.56 90 ALA A CA 1
ATOM 706 C C . ALA A 1 90 ? -5.984 -3.559 -24.395 1.00 95.56 90 ALA A C 1
ATOM 708 O O . ALA A 1 90 ? -6.446 -3.343 -23.275 1.00 95.56 90 ALA A O 1
ATOM 709 N N . LYS A 1 91 ? -6.751 -4.047 -25.378 1.00 95.25 91 LYS A N 1
ATOM 710 C CA . LYS A 1 91 ? -8.220 -4.129 -25.285 1.00 95.25 91 LYS A CA 1
ATOM 711 C C . LYS A 1 91 ? -8.713 -4.935 -24.080 1.00 95.25 91 LYS A C 1
ATOM 713 O O . LYS A 1 91 ? -9.767 -4.615 -23.535 1.00 95.25 91 LYS A O 1
ATOM 718 N N . PHE A 1 92 ? -7.965 -5.952 -23.646 1.00 93.56 92 PHE A N 1
ATOM 719 C CA . PHE A 1 92 ? -8.353 -6.772 -22.497 1.00 93.56 92 PHE A CA 1
ATOM 720 C C . PHE A 1 92 ? -8.348 -5.980 -21.178 1.00 93.56 92 PHE A C 1
ATOM 722 O O . PHE A 1 92 ? -9.175 -6.262 -20.311 1.00 93.56 92 PHE A O 1
ATOM 729 N N . LEU A 1 93 ? -7.524 -4.930 -21.048 1.00 94.00 93 LEU A N 1
ATOM 730 C CA . LEU A 1 93 ? -7.493 -4.057 -19.867 1.00 94.00 93 LEU A CA 1
ATOM 731 C C . LEU A 1 93 ? -8.798 -3.277 -19.662 1.00 94.00 93 LEU A C 1
ATOM 733 O O . LEU A 1 93 ? -9.060 -2.812 -18.556 1.00 94.00 93 LEU A O 1
ATOM 737 N N . ARG A 1 94 ? -9.654 -3.169 -20.688 1.00 90.44 94 ARG A N 1
ATOM 738 C CA . ARG A 1 94 ? -11.007 -2.600 -20.549 1.00 90.44 94 ARG A CA 1
ATOM 739 C C . ARG A 1 94 ? -11.927 -3.483 -19.705 1.00 90.44 94 ARG A C 1
ATOM 741 O O . ARG A 1 94 ? -12.870 -2.980 -19.110 1.00 90.44 94 ARG A O 1
ATOM 748 N N . ARG A 1 95 ? -11.662 -4.792 -19.671 1.00 91.38 95 ARG A N 1
ATOM 749 C CA . ARG A 1 95 ? -12.442 -5.791 -18.920 1.00 91.38 95 ARG A CA 1
ATOM 750 C C . ARG A 1 95 ? -11.719 -6.264 -17.661 1.00 91.38 95 ARG A C 1
ATOM 752 O O . ARG A 1 95 ? -12.368 -6.568 -16.672 1.00 91.38 95 ARG A O 1
ATOM 759 N N . ALA A 1 96 ? -10.389 -6.296 -17.691 1.00 93.38 96 ALA A N 1
ATOM 760 C CA . ALA A 1 96 ? -9.535 -6.733 -16.592 1.00 93.38 96 ALA A CA 1
ATOM 761 C C . ALA A 1 96 ? -8.766 -5.554 -15.973 1.00 93.38 96 ALA A C 1
ATOM 763 O O . ALA A 1 96 ? -7.561 -5.625 -15.753 1.00 93.38 96 ALA A O 1
ATOM 764 N N . ALA A 1 97 ? -9.458 -4.442 -15.714 1.00 93.44 97 ALA A N 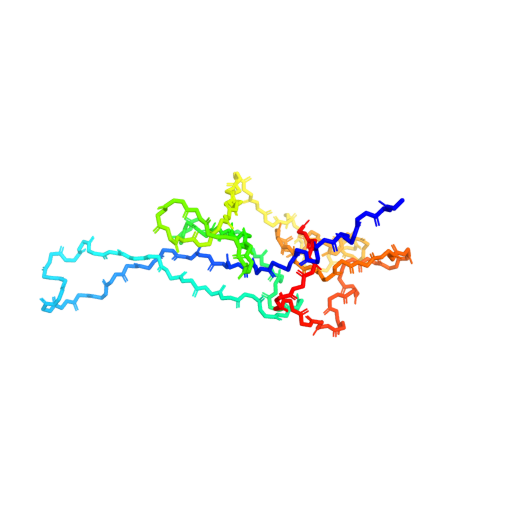1
ATOM 765 C CA . ALA A 1 97 ? -8.829 -3.219 -15.217 1.00 93.44 97 ALA A CA 1
ATOM 766 C C . ALA A 1 97 ? -8.183 -3.374 -13.825 1.00 93.44 97 ALA A C 1
ATOM 768 O O . ALA A 1 97 ? -7.294 -2.598 -13.496 1.00 93.44 97 ALA A O 1
ATOM 769 N N . PHE A 1 98 ? -8.573 -4.390 -13.042 1.00 93.62 98 PHE A N 1
ATOM 770 C CA . PHE A 1 98 ? -7.927 -4.720 -11.764 1.00 93.62 98 PHE A CA 1
ATOM 771 C C . PHE A 1 98 ? -6.443 -5.075 -11.932 1.00 93.62 98 PHE A C 1
ATOM 773 O O . PHE A 1 98 ? -5.655 -4.844 -11.028 1.00 93.62 98 PHE A O 1
ATOM 780 N N . LEU A 1 99 ? -6.043 -5.568 -13.108 1.00 95.31 99 LEU A N 1
ATOM 781 C CA . LEU A 1 99 ? -4.651 -5.888 -13.408 1.00 95.31 99 LEU A CA 1
ATOM 782 C C . LEU A 1 99 ? -3.756 -4.643 -13.517 1.00 95.31 99 LEU A C 1
ATOM 784 O O . LEU A 1 99 ? -2.541 -4.783 -13.581 1.00 95.31 99 LEU A O 1
ATOM 788 N N . LYS A 1 100 ? -4.325 -3.431 -13.577 1.00 94.88 100 LYS A N 1
ATOM 789 C CA . LYS A 1 100 ? -3.546 -2.188 -13.702 1.00 94.88 100 LYS A CA 1
ATOM 790 C C . LYS A 1 100 ? -2.733 -1.848 -12.454 1.00 94.88 100 LYS A C 1
ATOM 792 O O . LYS A 1 1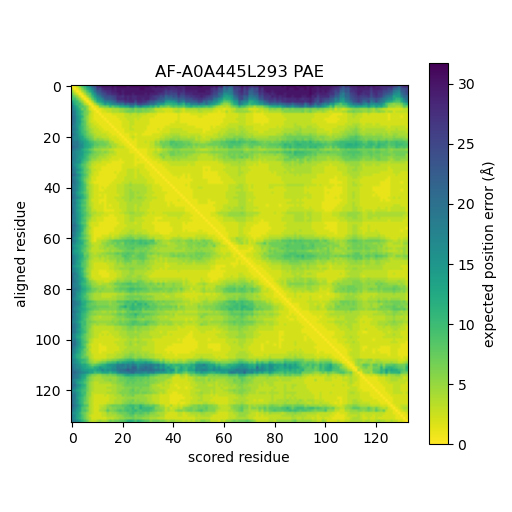00 ? -1.795 -1.074 -12.586 1.00 94.88 100 LYS A O 1
ATOM 797 N N . HIS A 1 101 ? -3.084 -2.428 -11.307 1.00 96.19 101 HIS A N 1
ATOM 798 C CA . HIS A 1 101 ? -2.341 -2.297 -10.059 1.00 96.19 101 HIS A CA 1
ATOM 799 C C . HIS A 1 101 ? -2.236 -3.648 -9.356 1.00 96.19 101 HIS A C 1
ATOM 801 O O . HIS A 1 101 ? -3.111 -4.502 -9.515 1.00 96.19 101 HIS A O 1
ATOM 807 N N . ASN A 1 102 ? -1.173 -3.857 -8.580 1.00 96.56 102 ASN A N 1
ATOM 808 C CA . ASN A 1 102 ? -0.974 -5.125 -7.868 1.00 96.56 102 ASN A CA 1
ATOM 809 C C . ASN A 1 102 ? -1.846 -5.257 -6.615 1.00 96.56 102 ASN A C 1
ATOM 811 O O . ASN A 1 102 ? -2.127 -6.373 -6.185 1.00 96.56 102 ASN A O 1
ATOM 815 N N . PHE A 1 103 ? -2.232 -4.133 -6.022 1.00 97.25 103 PHE A N 1
ATOM 816 C CA . PHE A 1 103 ? -2.907 -4.068 -4.739 1.00 97.25 103 PHE A CA 1
ATOM 817 C C . PHE A 1 103 ? -3.991 -2.997 -4.761 1.00 97.25 103 PHE A C 1
ATOM 819 O O . PHE A 1 103 ? -3.816 -1.925 -5.342 1.00 97.25 103 PHE A O 1
ATOM 826 N N . TRP A 1 104 ? -5.114 -3.306 -4.126 1.00 97.56 104 TRP A N 1
ATOM 827 C CA . TRP A 1 104 ? -6.283 -2.447 -4.067 1.00 97.56 104 TRP A CA 1
ATOM 828 C C . TRP A 1 104 ? -6.876 -2.537 -2.670 1.00 97.56 104 TRP A C 1
ATOM 830 O O . TRP A 1 104 ? -6.835 -3.593 -2.051 1.00 97.56 104 TRP A O 1
ATOM 840 N N . VAL A 1 105 ? -7.471 -1.453 -2.181 1.00 96.81 105 VAL A N 1
ATOM 841 C CA . VAL A 1 105 ? -8.283 -1.502 -0.962 1.00 96.81 105 VAL A CA 1
ATOM 842 C C . VAL A 1 105 ? -9.602 -0.811 -1.227 1.00 96.81 105 VAL A C 1
ATOM 844 O O . VAL A 1 105 ? -9.644 0.287 -1.783 1.00 96.81 105 VAL A O 1
ATOM 847 N N . THR A 1 106 ? -10.690 -1.453 -0.821 1.00 95.56 106 THR A N 1
ATOM 848 C CA . THR A 1 106 ? -12.035 -0.879 -0.902 1.00 95.56 106 THR A CA 1
ATOM 849 C C . THR A 1 106 ? -12.771 -1.036 0.409 1.00 95.56 106 THR A C 1
ATOM 851 O O . THR A 1 106 ? -12.475 -1.934 1.196 1.00 95.56 106 THR A O 1
ATOM 854 N N . THR A 1 107 ? -13.766 -0.186 0.649 1.00 93.88 107 THR A N 1
ATOM 855 C CA . THR A 1 107 ? -14.667 -0.422 1.784 1.00 93.88 107 THR A CA 1
ATOM 856 C C . THR A 1 107 ? -15.584 -1.601 1.478 1.00 93.88 107 THR A C 1
ATOM 858 O O . THR A 1 107 ? -16.169 -1.689 0.385 1.00 93.88 107 THR A O 1
ATOM 861 N N . TYR A 1 108 ? -15.725 -2.495 2.457 1.00 91.75 108 TYR A N 1
ATOM 862 C CA . TYR A 1 108 ? -16.575 -3.671 2.363 1.00 91.75 108 TYR A CA 1
ATOM 863 C C . TYR A 1 108 ? -18.001 -3.273 1.995 1.00 91.75 108 TYR A C 1
ATOM 865 O O . TYR A 1 108 ? -18.601 -2.358 2.562 1.00 91.75 108 TYR A O 1
ATOM 873 N N . SER A 1 109 ? -18.564 -3.977 1.022 1.00 88.31 109 SER A N 1
ATOM 874 C CA . SER A 1 109 ? -19.940 -3.780 0.607 1.00 88.31 109 SER A CA 1
ATOM 875 C C . SER A 1 109 ? -20.405 -5.016 -0.156 1.00 88.31 109 SER A C 1
ATOM 877 O O . SER A 1 109 ? -19.665 -5.564 -0.972 1.00 88.31 109 SER A O 1
ATOM 879 N N . ARG A 1 110 ? -21.642 -5.461 0.093 1.00 85.00 110 ARG A N 1
ATOM 880 C CA . ARG A 1 110 ? -22.268 -6.574 -0.639 1.00 85.00 110 ARG A CA 1
ATOM 881 C C . ARG A 1 110 ? -22.727 -6.093 -2.015 1.00 85.00 110 ARG A C 1
ATOM 883 O O . ARG A 1 110 ? -23.915 -5.904 -2.257 1.00 85.00 110 ARG A O 1
ATOM 890 N N . ARG A 1 111 ? -21.759 -5.816 -2.887 1.00 81.12 111 ARG A N 1
ATOM 891 C CA . ARG A 1 111 ? -21.984 -5.280 -4.232 1.00 81.12 111 ARG A CA 1
ATOM 892 C C . ARG A 1 111 ? -22.007 -6.412 -5.239 1.00 81.12 111 ARG A C 1
ATOM 894 O O . ARG A 1 111 ? -21.183 -7.318 -5.185 1.00 81.12 111 ARG A O 1
ATOM 901 N N . VAL A 1 112 ? -22.928 -6.305 -6.187 1.00 70.69 112 VAL A N 1
ATOM 902 C CA . VAL A 1 112 ? -22.976 -7.123 -7.399 1.00 70.69 112 VAL A CA 1
ATOM 903 C C . VAL A 1 112 ? -22.971 -6.151 -8.574 1.00 70.69 112 VAL A C 1
ATOM 905 O O . VAL A 1 112 ? -23.690 -5.155 -8.533 1.00 70.69 112 VAL A O 1
ATOM 908 N N . GLY A 1 113 ? -22.154 -6.396 -9.597 1.00 76.31 113 GLY A N 1
ATOM 909 C CA . GLY A 1 113 ? -22.080 -5.527 -10.774 1.00 76.31 113 GLY A CA 1
ATOM 910 C C . GLY A 1 113 ? -20.651 -5.149 -11.144 1.00 76.31 113 GLY A C 1
ATOM 911 O O . GLY A 1 113 ? -19.786 -6.015 -11.170 1.00 76.31 113 GLY A O 1
ATOM 912 N N . GLU A 1 114 ? -20.447 -3.876 -11.491 1.00 81.00 114 GLU A N 1
ATOM 913 C CA . GLU A 1 114 ? -19.228 -3.311 -12.093 1.00 81.00 114 GLU A CA 1
ATOM 914 C C . GLU A 1 114 ? -17.906 -3.731 -11.428 1.00 81.00 114 GLU A C 1
ATOM 916 O O . GLU A 1 114 ? -17.880 -4.195 -10.299 1.00 81.00 114 GLU A O 1
ATOM 921 N N . GLY A 1 115 ? -16.782 -3.557 -12.125 1.00 88.75 115 GLY A N 1
ATOM 922 C CA . GLY A 1 115 ? -15.470 -3.962 -11.617 1.00 88.75 115 GLY A CA 1
ATOM 923 C C . GLY A 1 115 ? -14.820 -2.968 -10.647 1.00 88.75 115 GLY A C 1
ATOM 924 O O . GLY A 1 115 ? -15.221 -1.810 -10.527 1.00 88.75 115 GLY A O 1
ATOM 925 N N . LEU A 1 116 ? -13.720 -3.418 -10.040 1.00 90.94 116 LEU A N 1
ATOM 926 C CA . LEU A 1 116 ? -12.904 -2.686 -9.064 1.00 90.94 116 LEU A CA 1
ATOM 927 C C . LEU A 1 116 ? -12.530 -1.264 -9.510 1.00 90.94 116 LEU A C 1
ATOM 929 O O . LEU A 1 116 ? -12.697 -0.309 -8.758 1.00 90.94 116 LEU A O 1
ATOM 933 N N . ALA A 1 117 ? -12.125 -1.112 -10.775 1.00 91.69 117 ALA A N 1
ATOM 934 C CA . ALA A 1 117 ? -11.755 0.178 -11.358 1.00 91.69 117 ALA A CA 1
ATOM 935 C C . ALA A 1 117 ? -12.914 1.189 -11.439 1.00 91.69 117 ALA A C 1
ATOM 937 O O . ALA A 1 117 ? -12.668 2.381 -11.625 1.00 91.69 117 ALA A O 1
ATOM 938 N N . THR A 1 118 ? -14.168 0.743 -11.328 1.00 92.75 118 THR A N 1
ATOM 939 C CA . THR A 1 118 ? -15.309 1.655 -11.204 1.00 92.75 118 THR A CA 1
ATOM 940 C C . THR A 1 118 ? -15.637 1.947 -9.749 1.00 92.75 118 THR A C 1
ATOM 942 O O . THR A 1 118 ? -15.920 3.095 -9.419 1.00 92.75 118 THR A O 1
ATOM 945 N N . TRP A 1 119 ? -15.545 0.951 -8.865 1.00 92.12 119 TRP A N 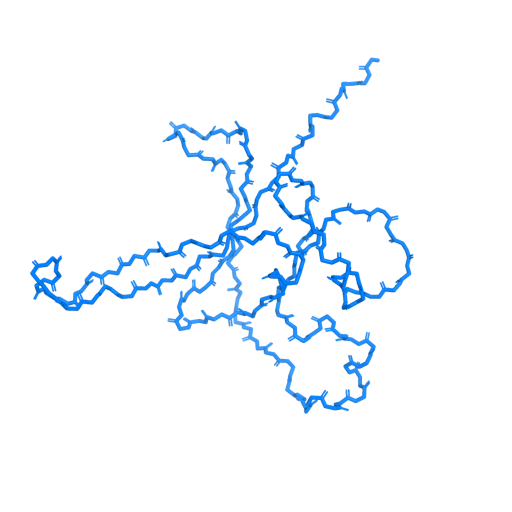1
ATOM 946 C CA . TRP A 1 119 ? -15.850 1.130 -7.443 1.00 92.12 119 TRP A CA 1
ATOM 947 C C . TRP A 1 119 ? -14.990 2.209 -6.795 1.00 92.12 119 TRP A C 1
ATOM 949 O O . TRP A 1 119 ? -15.536 3.097 -6.145 1.00 92.12 119 TRP A O 1
ATOM 959 N N . VAL A 1 120 ? -13.680 2.184 -7.049 1.00 94.25 120 VAL A N 1
ATOM 960 C CA . VAL A 1 120 ? -12.726 3.139 -6.462 1.00 94.25 120 VAL A CA 1
ATOM 961 C C . VAL A 1 120 ? -12.960 4.589 -6.888 1.00 94.25 120 VAL A C 1
ATOM 963 O O . VAL A 1 120 ? -12.508 5.501 -6.207 1.00 94.25 120 VAL A O 1
ATOM 966 N N . LYS A 1 121 ? -13.705 4.842 -7.976 1.00 93.88 121 LYS A N 1
ATOM 967 C CA . LYS A 1 121 ? -14.045 6.211 -8.405 1.00 93.88 121 LYS A CA 1
ATOM 968 C C . LYS A 1 121 ? -14.957 6.930 -7.413 1.00 93.88 121 LYS A C 1
ATOM 970 O O . LYS A 1 121 ? -15.030 8.152 -7.446 1.00 93.88 121 LYS A O 1
ATOM 975 N N . GLN A 1 122 ? -15.643 6.186 -6.543 1.00 93.00 122 GLN A N 1
ATOM 976 C CA . GLN A 1 122 ? -16.399 6.757 -5.425 1.00 93.00 122 GLN A CA 1
ATOM 977 C C . GLN A 1 122 ? -15.473 7.354 -4.359 1.00 93.00 122 GLN A C 1
ATOM 979 O O . GLN A 1 122 ? -15.933 8.143 -3.540 1.00 93.00 122 GLN A O 1
ATOM 984 N N . ASN A 1 123 ? -14.190 6.978 -4.384 1.00 96.19 123 ASN A N 1
ATOM 985 C CA . ASN A 1 123 ? -13.132 7.447 -3.506 1.00 96.19 123 ASN A CA 1
ATOM 986 C C . ASN A 1 123 ? -13.527 7.442 -2.024 1.00 96.19 123 ASN A C 1
ATOM 988 O O . ASN A 1 123 ? -13.365 8.436 -1.316 1.00 96.19 123 ASN A O 1
ATOM 992 N N . ARG A 1 124 ? -14.119 6.335 -1.565 1.00 94.50 124 ARG A N 1
ATOM 993 C CA . ARG A 1 124 ? -14.631 6.245 -0.195 1.00 94.50 124 ARG A CA 1
ATOM 994 C C . ARG A 1 124 ? -13.480 6.286 0.813 1.00 94.50 124 ARG A C 1
ATOM 996 O O . ARG A 1 124 ? -12.372 5.841 0.516 1.00 94.50 124 ARG A O 1
ATOM 1003 N N . CYS A 1 125 ? -13.766 6.808 2.004 1.00 95.12 125 CYS A N 1
ATOM 1004 C CA . CYS A 1 125 ? -12.832 6.803 3.128 1.00 95.12 125 CYS A CA 1
ATOM 1005 C C . CYS A 1 125 ? -12.525 5.362 3.568 1.00 95.12 125 CYS A C 1
ATOM 1007 O O . CYS A 1 125 ? -13.435 4.535 3.621 1.00 95.12 125 CYS A O 1
ATOM 1009 N N . LEU A 1 126 ? -11.262 5.082 3.884 1.00 94.19 126 LEU A N 1
ATOM 1010 C CA . LEU A 1 126 ? -10.758 3.789 4.361 1.00 94.19 126 LEU A CA 1
ATOM 1011 C C . LEU A 1 126 ? -10.301 3.828 5.828 1.00 94.19 126 LEU A C 1
ATOM 1013 O O . LEU A 1 126 ? -9.746 2.850 6.325 1.00 94.19 126 LEU A O 1
ATOM 1017 N N . GLU A 1 127 ? -10.504 4.947 6.519 1.00 90.12 127 GLU A N 1
ATOM 1018 C CA . GLU A 1 127 ? -10.132 5.091 7.924 1.00 90.12 127 GLU A CA 1
ATOM 1019 C C . GLU A 1 127 ? -11.205 4.485 8.827 1.00 90.12 127 GLU A C 1
ATOM 1021 O O . GLU A 1 127 ? -12.384 4.808 8.694 1.00 90.12 127 GLU A O 1
ATOM 1026 N N . GLU A 1 128 ? -10.777 3.614 9.742 1.00 87.69 128 GLU A N 1
ATOM 1027 C CA . GLU A 1 128 ? -11.630 2.984 10.753 1.00 87.69 128 GLU A CA 1
ATOM 1028 C C . GLU A 1 128 ? -12.891 2.333 10.171 1.00 87.69 128 GLU A C 1
ATOM 1030 O O . GLU A 1 128 ? -14.009 2.581 10.617 1.00 87.69 128 GLU A O 1
ATOM 1035 N N . ILE A 1 129 ? -12.712 1.471 9.170 1.00 89.50 129 ILE A N 1
ATOM 1036 C CA . ILE A 1 129 ? -13.837 0.798 8.522 1.00 89.50 129 ILE A CA 1
ATOM 1037 C C . ILE A 1 129 ? -13.508 -0.648 8.158 1.00 89.50 129 ILE A C 1
ATOM 1039 O O . ILE A 1 129 ? -12.350 -1.069 8.110 1.00 89.50 129 ILE A O 1
ATOM 1043 N N . ASN A 1 130 ? -14.550 -1.425 7.875 1.00 90.75 130 ASN A N 1
ATOM 1044 C CA . ASN A 1 130 ? -14.415 -2.731 7.248 1.00 90.75 130 ASN A CA 1
ATOM 1045 C C . ASN A 1 130 ? -13.880 -2.565 5.821 1.00 90.75 130 ASN A C 1
ATOM 1047 O O . ASN A 1 130 ? -14.547 -1.978 4.962 1.00 90.75 130 ASN A O 1
ATOM 1051 N N . VAL A 1 131 ? -12.693 -3.108 5.562 1.00 92.38 131 VAL A N 1
ATOM 1052 C CA . VAL A 1 131 ? -12.011 -3.037 4.264 1.00 92.38 131 VAL A CA 1
ATOM 1053 C C . VAL A 1 131 ? -11.904 -4.411 3.601 1.00 92.38 131 VAL A C 1
ATOM 1055 O O . VAL A 1 131 ? -11.975 -5.447 4.259 1.00 92.38 131 VAL A O 1
ATOM 1058 N N . VAL A 1 132 ? -11.720 -4.408 2.284 1.00 93.62 132 VAL A N 1
ATOM 1059 C CA . VAL A 1 132 ? -11.388 -5.573 1.455 1.00 93.62 132 VAL A CA 1
ATOM 1060 C C . VAL A 1 132 ? -10.122 -5.249 0.672 1.00 93.62 132 VAL A C 1
ATOM 1062 O O . VAL A 1 132 ? -10.007 -4.138 0.148 1.00 93.62 132 VAL A O 1
ATOM 1065 N N . LEU A 1 133 ? -9.208 -6.220 0.621 1.00 91.12 133 LEU A N 1
ATOM 1066 C CA . LEU A 1 133 ? -7.903 -6.178 -0.045 1.00 91.12 133 LEU A CA 1
ATOM 1067 C C . LEU A 1 133 ? -7.925 -7.069 -1.293 1.00 91.12 133 LEU A C 1
ATOM 1069 O O . LEU A 1 133 ? -8.589 -8.130 -1.213 1.00 91.12 133 LEU A O 1
#

Radius of gyration: 18.2 Å; Cα contacts (8 Å, |Δi|>4): 225; chains: 1; bounding box: 58×28×50 Å

Mean predicted aligned error: 5.55 Å

InterPro domains:
  IPR000269 Copper amine oxidase [PTHR10638] (13-133)
  IPR015798 Copper amine oxidase, catalytic domain [PF01179] (12-111)
  IPR036460 Copper amine oxidase, catalytic domain superfamily [G3DSA:2.70.98.20] (7-133)
  IPR036460 Copper amine oxidase, catalytic domain superfamily [SSF49998] (11-133)

pLDDT: mean 90.99, std 12.66, range [33.12, 98.56]

Foldseek 3Di:
DDDPPPFFFKWKKKKFKAQDDDDPVCPPSPDIDIDIDTQWWQVSFQAADDVVRQIWMKIFTPPDDDPVRHTDIDIGRDDDDDQDPDDPVPPCCVVVVNSRGPTTKDADDPDDDDDSVVRRVVGDTRGGGHMDD